Protein AF-A0A1M2VF96-F1 (afdb_monomer_lite)

pLDDT: mean 70.16, std 18.59, range [34.12, 95.75]

Organism: Trametes pubescens (NCBI:txid154538)

Structure (mmCIF, N/CA/C/O backbone):
data_AF-A0A1M2VF96-F1
#
_entry.id   AF-A0A1M2VF96-F1
#
loop_
_atom_site.group_PDB
_atom_site.id
_atom_site.type_symbol
_atom_site.label_atom_id
_atom_site.label_alt_id
_atom_site.label_comp_id
_atom_site.label_asym_id
_atom_site.label_entity_id
_atom_site.label_seq_id
_atom_site.pdbx_PDB_ins_code
_atom_site.Cartn_x
_atom_site.Cartn_y
_atom_site.Cartn_z
_atom_site.occupancy
_atom_site.B_iso_or_equiv
_atom_site.auth_seq_id
_atom_site.auth_comp_id
_atom_site.auth_asym_id
_atom_site.auth_atom_id
_atom_site.pdbx_PDB_model_num
ATOM 1 N N . MET A 1 1 ? -20.387 -69.929 12.026 1.00 43.84 1 MET A N 1
ATOM 2 C CA . MET A 1 1 ? -19.874 -69.048 10.954 1.00 43.84 1 MET A CA 1
ATOM 3 C C . MET A 1 1 ? -20.202 -67.620 11.390 1.00 43.84 1 MET A C 1
ATOM 5 O O . MET A 1 1 ? -21.048 -66.979 10.787 1.00 43.84 1 MET A O 1
ATOM 9 N N . ASP A 1 2 ? -19.806 -67.141 12.570 1.00 44.12 2 ASP A N 1
ATOM 10 C CA . ASP A 1 2 ? -18.441 -67.025 13.116 1.00 44.12 2 ASP A CA 1
ATOM 11 C C . ASP A 1 2 ? -17.486 -66.487 12.056 1.00 44.12 2 ASP A C 1
ATOM 13 O O . ASP A 1 2 ? -17.026 -67.253 11.220 1.00 44.12 2 ASP A O 1
ATOM 17 N N . ASP A 1 3 ? -17.330 -65.162 12.017 1.00 45.12 3 ASP A N 1
ATOM 18 C CA . ASP A 1 3 ? -16.079 -64.541 12.455 1.00 45.12 3 ASP A CA 1
ATOM 19 C C . ASP A 1 3 ? -16.318 -63.071 12.843 1.00 45.12 3 ASP A C 1
ATOM 21 O O . ASP A 1 3 ? -16.660 -62.205 12.036 1.00 45.12 3 ASP A O 1
ATOM 25 N N . ALA A 1 4 ? -16.180 -62.829 14.145 1.00 51.50 4 ALA A N 1
ATOM 26 C CA . ALA A 1 4 ? -15.994 -61.530 14.762 1.00 51.50 4 ALA A CA 1
ATOM 27 C C . ALA A 1 4 ? -14.522 -61.109 14.618 1.00 51.50 4 ALA A C 1
ATOM 29 O O . ALA A 1 4 ? -13.654 -61.967 14.566 1.00 51.50 4 ALA A O 1
ATOM 30 N N . HIS A 1 5 ? -14.247 -59.804 14.583 1.00 44.66 5 HIS A N 1
ATOM 31 C CA . HIS A 1 5 ? -13.341 -59.109 15.512 1.00 44.66 5 HIS A CA 1
ATOM 32 C C . HIS A 1 5 ? -13.203 -57.641 15.090 1.00 44.66 5 HIS A C 1
ATOM 34 O O . HIS A 1 5 ? -12.646 -57.304 14.048 1.00 44.66 5 HIS A O 1
ATOM 40 N N . GLY A 1 6 ? -13.740 -56.759 15.936 1.00 44.88 6 GLY A N 1
ATOM 41 C CA . GLY A 1 6 ? -13.399 -55.348 15.935 1.00 44.88 6 GLY A CA 1
ATOM 42 C C . GLY A 1 6 ? -12.008 -55.133 16.516 1.00 44.88 6 GLY A C 1
ATOM 43 O O . GLY A 1 6 ? -11.584 -55.857 17.416 1.00 44.88 6 GLY A O 1
ATOM 44 N N . ILE A 1 7 ? -11.333 -54.102 16.019 1.00 46.62 7 ILE A N 1
ATOM 45 C CA . ILE A 1 7 ? -10.112 -53.571 16.614 1.00 46.62 7 ILE A CA 1
ATOM 46 C C . ILE A 1 7 ? -10.255 -52.051 16.618 1.00 46.62 7 ILE A C 1
ATOM 48 O O . ILE A 1 7 ? -9.991 -51.350 15.645 1.00 46.62 7 ILE A O 1
ATOM 52 N N . THR A 1 8 ? -10.799 -51.556 17.722 1.00 48.97 8 THR A N 1
ATOM 53 C CA . THR A 1 8 ? -10.610 -50.188 18.190 1.00 48.97 8 THR A CA 1
ATOM 54 C C . THR A 1 8 ? -9.161 -50.043 18.639 1.00 48.97 8 THR A C 1
ATOM 56 O O . THR A 1 8 ? -8.787 -50.654 19.637 1.00 48.97 8 THR A O 1
ATOM 59 N N . GLU A 1 9 ? -8.372 -49.203 17.973 1.00 45.59 9 GLU A N 1
ATOM 60 C CA . GLU A 1 9 ? -7.076 -48.763 18.498 1.00 45.59 9 GLU A CA 1
ATOM 61 C C . GLU A 1 9 ? -7.026 -47.231 18.558 1.00 45.59 9 GLU A C 1
ATOM 63 O O . GLU A 1 9 ? -6.804 -46.536 17.570 1.00 45.59 9 GLU A O 1
ATOM 68 N N . LYS A 1 10 ? -7.254 -46.704 19.765 1.00 48.16 10 LYS A N 1
ATOM 69 C CA . LYS A 1 10 ? -6.500 -45.553 20.279 1.00 48.16 10 LYS A CA 1
ATOM 70 C C . LYS A 1 10 ? -5.214 -46.115 20.891 1.00 48.16 10 LYS A C 1
ATOM 72 O O . LYS A 1 10 ? -5.303 -47.112 21.608 1.00 48.16 10 LYS A O 1
ATOM 77 N N . PRO A 1 11 ? -4.063 -45.455 20.706 1.00 46.75 11 PRO A N 1
ATOM 78 C CA . PRO A 1 11 ? -3.397 -44.893 21.887 1.00 46.75 11 PRO A CA 1
ATOM 79 C C . PRO A 1 11 ? -2.764 -43.510 21.616 1.00 46.75 11 PRO A C 1
ATOM 81 O O . PRO A 1 11 ? -2.209 -43.248 20.559 1.00 46.75 11 PRO A O 1
ATOM 84 N N . VAL A 1 12 ? -3.021 -42.543 22.499 1.00 39.19 12 VAL A N 1
ATOM 85 C CA . VAL A 1 12 ? -2.095 -42.031 23.538 1.00 39.19 12 VAL A CA 1
ATOM 86 C C . VAL A 1 12 ? -1.370 -40.769 23.067 1.00 39.19 12 VAL A C 1
ATOM 88 O O . VAL A 1 12 ? -0.403 -40.794 22.316 1.00 39.19 12 VAL A O 1
ATOM 91 N N . HIS A 1 13 ? -1.876 -39.643 23.566 1.00 37.47 13 H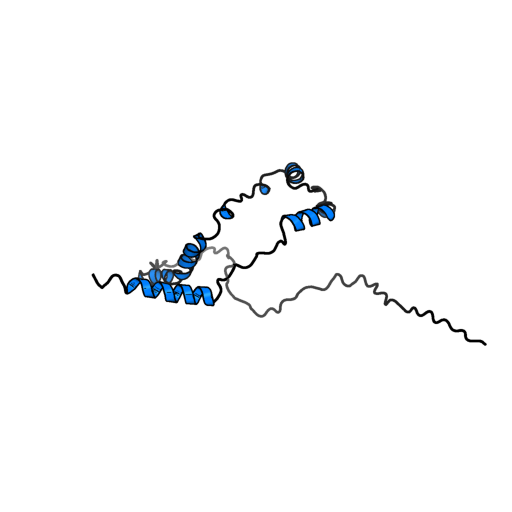IS A N 1
ATOM 92 C CA . HIS A 1 13 ? -1.139 -38.395 23.682 1.00 37.47 13 HIS A CA 1
ATOM 93 C C . HIS A 1 13 ? 0.093 -38.607 24.575 1.00 37.47 13 HIS A C 1
ATOM 95 O O . HIS A 1 13 ? -0.072 -39.130 25.680 1.00 37.47 13 HIS A O 1
ATOM 101 N N . PRO A 1 14 ? 1.288 -38.114 24.217 1.00 40.59 14 PRO A N 1
ATOM 102 C CA . PRO A 1 14 ? 2.170 -37.570 25.228 1.00 40.59 14 PRO A CA 1
ATOM 103 C C . PRO A 1 14 ? 1.588 -36.218 25.651 1.00 40.59 14 PRO A C 1
ATOM 105 O O . PRO A 1 14 ? 1.603 -35.245 24.896 1.00 40.59 14 PRO A O 1
ATOM 108 N N . ALA A 1 15 ? 1.019 -36.186 26.853 1.00 42.72 15 ALA A N 1
ATOM 109 C CA . ALA A 1 15 ? 0.852 -34.947 27.587 1.00 42.72 15 ALA A CA 1
ATOM 110 C C . ALA A 1 15 ? 2.246 -34.327 27.76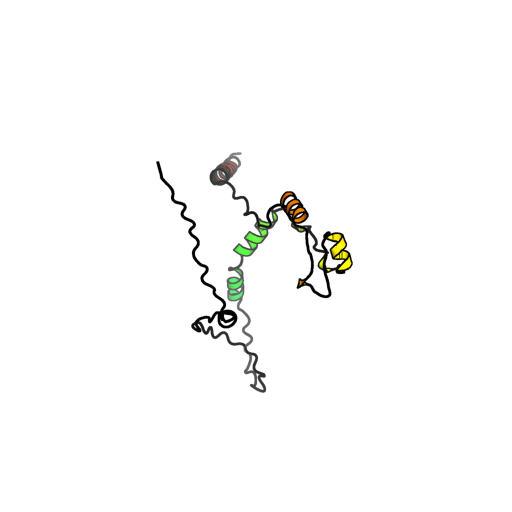3 1.00 42.72 15 ALA A C 1
ATOM 112 O O . ALA A 1 15 ? 3.102 -34.904 28.428 1.00 42.72 15 ALA A O 1
ATOM 113 N N . HIS A 1 16 ? 2.473 -33.176 27.141 1.00 34.12 16 HIS A N 1
ATOM 114 C CA . HIS A 1 16 ? 3.488 -32.232 27.584 1.00 34.12 16 HIS A CA 1
ATOM 115 C C . HIS A 1 16 ? 2.750 -31.060 28.224 1.00 34.12 16 HIS A C 1
ATOM 117 O O . HIS A 1 16 ? 2.649 -29.980 27.649 1.00 34.12 16 HIS A O 1
ATOM 123 N N . ASP A 1 17 ? 2.214 -31.308 29.419 1.00 46.25 17 ASP A N 1
ATOM 124 C CA . ASP A 1 17 ? 2.172 -30.257 30.425 1.00 46.25 17 ASP A CA 1
ATOM 125 C C . ASP A 1 17 ? 3.617 -30.071 30.884 1.00 46.25 17 ASP A C 1
ATOM 127 O O . ASP A 1 17 ? 4.110 -30.830 31.707 1.00 46.25 17 ASP A O 1
ATOM 131 N N . GLU A 1 18 ? 4.315 -29.109 30.288 1.00 46.91 18 GLU A N 1
ATOM 132 C CA . GLU A 1 18 ? 5.385 -28.377 30.962 1.00 46.91 18 GLU A CA 1
ATOM 133 C C . GLU A 1 18 ? 5.357 -26.936 30.459 1.00 46.91 18 GLU A C 1
ATOM 135 O O . GLU A 1 18 ? 6.064 -26.500 29.545 1.00 46.91 18 GLU A O 1
ATOM 140 N N . GLU A 1 19 ? 4.473 -26.196 31.113 1.00 54.09 19 GLU A N 1
ATOM 141 C CA . GLU A 1 19 ? 4.653 -24.829 31.587 1.00 54.09 19 GLU A CA 1
ATOM 142 C C . GLU A 1 19 ? 6.070 -24.609 32.176 1.00 54.09 19 GLU A C 1
ATOM 144 O O . GLU A 1 19 ? 6.266 -24.437 33.372 1.00 54.09 19 GLU A O 1
ATOM 149 N N . ALA A 1 20 ? 7.089 -24.687 31.315 1.00 49.62 20 ALA A N 1
ATOM 150 C CA . ALA A 1 20 ? 8.503 -24.432 31.609 1.00 49.62 20 ALA A CA 1
ATOM 151 C C . ALA A 1 20 ? 9.343 -24.139 30.344 1.00 49.62 20 ALA A C 1
ATOM 153 O O . ALA A 1 20 ? 10.517 -23.787 30.444 1.00 49.62 20 ALA A O 1
ATOM 154 N N . ALA A 1 21 ? 8.771 -24.212 29.135 1.00 41.78 21 ALA A N 1
ATOM 155 C CA . ALA A 1 21 ? 9.498 -23.932 27.888 1.00 41.78 21 ALA A CA 1
ATOM 156 C C . ALA A 1 21 ? 9.530 -22.439 27.485 1.00 41.78 21 ALA A C 1
ATOM 158 O O . ALA A 1 21 ? 10.020 -22.095 26.409 1.00 41.78 21 ALA A O 1
ATOM 159 N N . ALA A 1 22 ? 9.030 -21.539 28.339 1.00 47.81 22 ALA A N 1
ATOM 160 C CA . ALA A 1 22 ? 8.971 -20.097 28.083 1.00 47.81 22 ALA A CA 1
ATOM 161 C C . ALA A 1 22 ? 10.210 -19.305 28.564 1.00 47.81 22 ALA A C 1
ATOM 163 O O . ALA A 1 22 ? 10.192 -18.079 28.506 1.00 47.81 22 ALA A O 1
ATOM 164 N N . ALA A 1 23 ? 11.288 -19.959 29.023 1.00 54.12 23 ALA A N 1
ATOM 165 C CA . ALA A 1 23 ? 12.370 -19.262 29.736 1.00 54.12 23 ALA A CA 1
ATOM 166 C C . ALA A 1 23 ? 13.798 -19.371 29.163 1.00 54.12 23 ALA A C 1
ATOM 168 O O . ALA A 1 23 ? 14.695 -18.766 29.745 1.00 54.12 23 ALA A O 1
ATOM 169 N N . THR A 1 24 ? 14.082 -20.083 28.062 1.00 54.59 24 THR A N 1
ATOM 170 C CA . THR A 1 24 ? 15.499 -20.283 27.655 1.00 54.59 24 THR A CA 1
ATOM 171 C C . THR A 1 24 ? 15.792 -20.336 26.155 1.00 54.59 24 THR A C 1
ATOM 173 O O . THR A 1 24 ? 16.836 -20.845 25.754 1.00 54.59 24 THR A O 1
ATOM 176 N N . ARG A 1 25 ? 14.972 -19.726 25.289 1.00 50.25 25 ARG A N 1
ATOM 177 C CA . ARG A 1 25 ? 15.397 -19.470 23.895 1.00 50.25 25 ARG A CA 1
ATOM 178 C C . ARG A 1 25 ? 16.031 -18.086 23.741 1.00 50.25 25 ARG A C 1
ATOM 180 O O . ARG A 1 25 ? 15.644 -17.296 22.888 1.00 50.25 25 ARG A O 1
ATOM 187 N N . ALA A 1 26 ? 17.025 -17.809 24.583 1.00 59.94 26 ALA A N 1
ATOM 188 C CA . ALA A 1 26 ? 17.968 -16.726 24.354 1.00 59.94 26 ALA A CA 1
ATOM 189 C C . ALA A 1 26 ? 18.921 -17.157 23.229 1.00 59.94 26 ALA A C 1
ATOM 191 O O . ALA A 1 26 ? 19.639 -18.150 23.352 1.00 59.94 26 ALA A O 1
ATOM 192 N N . VAL A 1 27 ? 18.909 -16.437 22.109 1.00 59.62 27 VAL A N 1
ATOM 193 C CA . VAL A 1 27 ? 19.900 -16.617 21.045 1.00 59.62 27 VAL A CA 1
ATOM 194 C C . VAL A 1 27 ? 21.211 -16.007 21.539 1.00 59.62 27 VAL A C 1
ATOM 196 O O . VAL A 1 27 ? 21.400 -14.796 21.488 1.00 59.62 27 VAL A O 1
ATOM 199 N N . ALA A 1 28 ? 22.100 -16.844 22.070 1.00 61.16 28 ALA A N 1
ATOM 200 C CA . ALA A 1 28 ? 23.468 -16.459 22.386 1.00 61.16 28 ALA A CA 1
ATOM 201 C C . ALA A 1 28 ? 24.291 -16.470 21.091 1.00 61.16 28 ALA A C 1
ATOM 203 O O . ALA A 1 28 ? 24.584 -17.533 20.537 1.00 61.16 28 ALA A O 1
ATOM 204 N N . PHE A 1 29 ? 24.645 -15.289 20.588 1.00 58.16 29 PHE A N 1
ATOM 205 C CA . PHE A 1 29 ? 25.604 -15.175 19.496 1.00 58.16 29 PHE A CA 1
ATOM 206 C C . PHE A 1 29 ? 27.010 -15.484 20.035 1.00 58.16 29 PHE A C 1
ATOM 208 O O . PHE A 1 29 ? 27.386 -14.935 21.072 1.00 58.16 29 PHE A O 1
ATOM 215 N N . PRO A 1 30 ? 27.794 -16.362 19.384 1.00 59.25 30 PRO A N 1
ATOM 216 C CA . PRO A 1 30 ? 29.183 -16.577 19.760 1.00 59.25 30 PRO A CA 1
ATOM 217 C C . PRO A 1 30 ? 29.960 -15.266 19.610 1.00 59.25 30 PRO A C 1
ATOM 219 O O . PRO A 1 30 ? 30.110 -14.740 18.509 1.00 59.25 30 PRO A O 1
ATOM 222 N N . ASP A 1 31 ? 30.453 -14.775 20.744 1.00 56.25 31 ASP A N 1
ATOM 223 C CA . ASP A 1 31 ? 31.264 -13.570 20.911 1.00 56.25 31 ASP A CA 1
ATOM 224 C C . ASP A 1 31 ? 32.654 -13.751 20.282 1.00 56.25 31 ASP A C 1
ATOM 226 O O . ASP A 1 31 ? 33.652 -14.026 20.949 1.00 56.25 31 ASP A O 1
ATOM 230 N N . ARG A 1 32 ? 32.701 -13.760 18.948 1.00 56.19 32 ARG A N 1
ATOM 231 C CA . ARG A 1 32 ? 33.934 -13.989 18.182 1.00 56.19 32 ARG A CA 1
ATOM 232 C C . ARG A 1 32 ? 34.061 -13.066 16.984 1.00 56.19 32 ARG A C 1
ATOM 234 O O . ARG A 1 32 ? 34.598 -13.488 15.976 1.00 56.19 32 ARG A O 1
ATOM 241 N N . TYR A 1 33 ? 33.593 -11.830 17.105 1.00 49.91 33 TYR A N 1
ATOM 242 C CA . TYR A 1 33 ? 34.056 -10.708 16.288 1.00 49.91 33 TYR A CA 1
ATOM 243 C C . TYR A 1 33 ? 33.903 -9.430 17.111 1.00 49.91 33 TYR A C 1
ATOM 245 O O . TYR A 1 33 ? 32.952 -8.672 16.948 1.00 49.91 33 TYR A O 1
ATOM 253 N N . VAL A 1 34 ? 34.866 -9.198 18.005 1.00 50.19 34 VAL A N 1
ATOM 254 C CA . VAL A 1 34 ? 35.182 -7.847 18.476 1.00 50.19 34 VAL A CA 1
ATOM 255 C C . VAL A 1 34 ? 35.773 -7.120 17.269 1.00 50.19 34 VAL A C 1
ATOM 257 O O . VAL A 1 34 ? 36.980 -7.160 17.030 1.00 50.19 34 VAL A O 1
ATOM 260 N N . HIS A 1 35 ? 34.910 -6.534 16.442 1.00 48.16 35 HIS A N 1
ATOM 261 C CA . HIS A 1 35 ? 35.321 -5.387 15.652 1.00 48.16 35 HIS A CA 1
ATOM 262 C C . HIS A 1 35 ? 35.400 -4.216 16.627 1.00 48.16 35 HIS A C 1
ATOM 264 O O . HIS A 1 35 ? 34.403 -3.673 17.085 1.00 48.16 35 HIS A O 1
ATOM 270 N N . ASP A 1 36 ? 36.635 -3.941 17.029 1.00 54.09 36 ASP A N 1
ATOM 271 C CA . ASP A 1 36 ? 37.056 -2.701 17.655 1.00 54.09 36 ASP A CA 1
ATOM 272 C C . ASP A 1 36 ? 36.980 -1.589 16.596 1.00 54.09 36 ASP A C 1
ATOM 274 O O . ASP A 1 36 ? 37.944 -1.305 15.887 1.00 54.09 36 ASP A O 1
ATOM 278 N N . ASP A 1 37 ? 35.802 -0.994 16.431 1.00 45.53 37 ASP A N 1
ATOM 279 C CA . ASP A 1 37 ? 35.623 0.335 15.851 1.00 45.53 37 ASP A CA 1
ATOM 280 C C . ASP A 1 37 ? 35.019 1.258 16.913 1.00 45.53 37 ASP A C 1
ATOM 282 O O . ASP A 1 37 ? 33.864 1.681 16.892 1.00 45.53 37 ASP A O 1
ATOM 286 N N . GLY A 1 38 ? 35.859 1.549 17.906 1.00 50.81 38 GLY A N 1
ATOM 287 C CA . GLY A 1 38 ? 35.557 2.466 18.987 1.00 50.81 38 GLY A CA 1
ATOM 288 C C . GLY A 1 38 ? 35.155 3.858 18.496 1.00 50.81 38 GLY A C 1
ATOM 289 O O . GLY A 1 38 ? 35.899 4.532 17.784 1.00 50.81 38 GLY A O 1
ATOM 290 N N . GLN A 1 39 ? 34.007 4.328 18.982 1.00 47.81 39 GLN A N 1
ATOM 291 C CA . GLN A 1 39 ? 33.775 5.738 19.300 1.00 47.81 39 GLN A CA 1
ATOM 292 C C . GLN A 1 39 ? 32.651 5.877 20.338 1.00 47.81 39 GLN A C 1
ATOM 294 O O . GLN A 1 39 ? 31.653 6.574 20.155 1.00 47.81 39 GL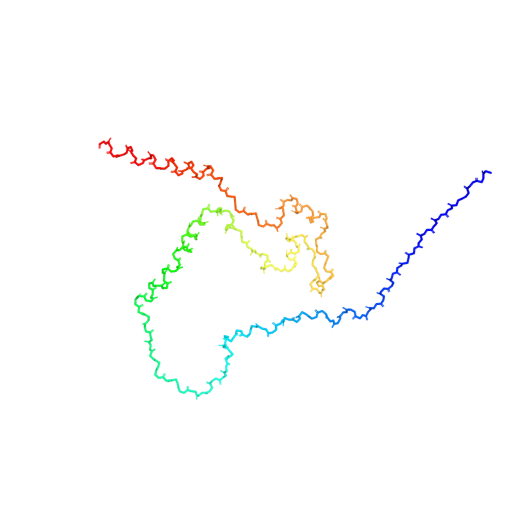N A O 1
ATOM 299 N N . GLU A 1 40 ? 32.845 5.237 21.491 1.00 49.38 40 GLU A N 1
ATOM 300 C CA . GLU A 1 40 ? 32.222 5.691 22.728 1.00 49.38 40 GLU A CA 1
ATOM 301 C C . GLU A 1 40 ? 32.797 7.085 23.033 1.00 49.38 40 GLU A C 1
ATOM 303 O O . GLU A 1 40 ? 33.990 7.248 23.304 1.00 49.38 40 GLU A O 1
ATOM 308 N N . LYS A 1 41 ? 31.979 8.133 22.886 1.00 54.62 41 LYS A N 1
ATOM 309 C CA . LYS A 1 41 ? 32.379 9.505 23.217 1.00 54.62 41 LYS A CA 1
ATOM 310 C C . LYS A 1 41 ? 32.590 9.612 24.726 1.00 54.62 41 LYS A C 1
ATOM 312 O O . LYS A 1 41 ? 31.679 9.981 25.462 1.00 54.62 41 LYS A O 1
ATOM 317 N N . ALA A 1 42 ? 33.811 9.346 25.172 1.00 51.94 42 ALA A N 1
ATOM 318 C CA . ALA A 1 42 ? 34.273 9.771 26.482 1.00 51.94 42 ALA A CA 1
ATOM 319 C C . ALA A 1 42 ? 34.086 11.299 26.612 1.00 51.94 42 ALA A C 1
ATOM 321 O O . ALA A 1 42 ? 34.383 12.028 25.653 1.00 51.94 42 ALA A O 1
ATOM 322 N N . PRO A 1 43 ? 33.645 11.835 27.767 1.00 49.25 43 PRO A N 1
ATOM 323 C CA . PRO A 1 43 ? 33.743 13.261 28.037 1.00 49.25 43 PRO A CA 1
ATOM 324 C C . PRO A 1 43 ? 35.230 13.606 28.180 1.00 49.25 43 PRO A C 1
ATOM 326 O O . PRO A 1 43 ? 35.803 13.573 29.268 1.00 49.25 43 PRO A O 1
ATOM 329 N N . HIS A 1 44 ? 35.887 13.891 27.054 1.00 49.94 44 HIS A N 1
ATOM 330 C CA . HIS A 1 44 ? 37.270 14.348 27.012 1.00 49.94 44 HIS A CA 1
ATOM 331 C C . HIS A 1 44 ? 37.362 15.773 27.571 1.00 49.94 44 HIS A C 1
ATOM 333 O O . HIS A 1 44 ? 37.456 16.763 26.846 1.00 49.94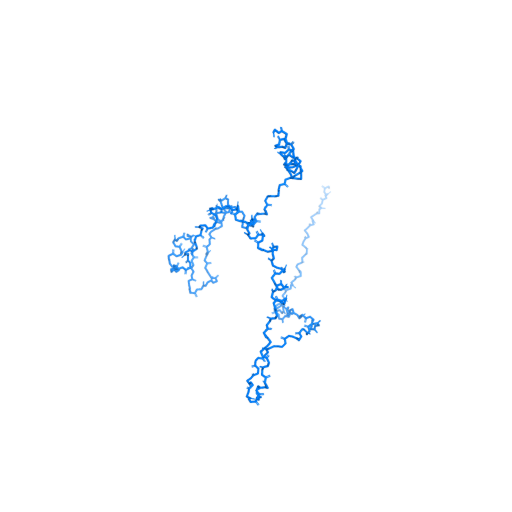 44 HIS A O 1
ATOM 339 N N . GLY A 1 45 ? 37.368 15.864 28.897 1.00 57.22 45 GLY A N 1
ATOM 340 C CA . GLY A 1 45 ? 38.004 16.961 29.600 1.00 57.22 45 GLY A CA 1
ATOM 341 C C . GLY A 1 45 ? 39.504 16.959 29.291 1.00 57.22 45 GLY A C 1
ATOM 342 O O . GLY A 1 45 ? 40.201 15.977 29.528 1.00 57.22 45 GLY A O 1
ATOM 343 N N . MET A 1 46 ? 39.977 18.078 28.746 1.00 55.72 46 MET A N 1
ATOM 344 C CA . MET A 1 46 ? 41.362 18.558 28.817 1.00 55.72 46 MET A CA 1
ATOM 345 C C . MET A 1 46 ? 42.479 17.634 28.303 1.00 55.72 46 MET A C 1
ATOM 347 O O . MET A 1 46 ? 43.459 17.379 29.000 1.00 55.72 46 MET A O 1
ATOM 351 N N . ARG A 1 47 ? 42.431 17.245 27.025 1.00 60.59 47 ARG A N 1
ATOM 352 C CA . ARG A 1 47 ? 43.681 17.072 26.262 1.00 60.59 47 ARG A CA 1
ATOM 353 C C . ARG A 1 47 ? 43.870 18.308 25.382 1.00 60.59 47 ARG A C 1
ATOM 355 O O . ARG A 1 47 ? 42.983 18.566 24.566 1.00 60.59 47 ARG A O 1
ATOM 362 N N . PRO A 1 48 ? 44.948 19.103 25.542 1.00 65.69 48 PRO A N 1
ATOM 363 C CA . PRO A 1 48 ? 45.207 20.202 24.622 1.00 65.69 48 PRO A CA 1
ATOM 364 C C . PRO A 1 48 ? 45.324 19.604 23.222 1.00 65.69 48 PRO A C 1
ATOM 366 O O . PRO A 1 48 ? 46.129 18.699 22.993 1.00 65.69 48 PRO A O 1
ATOM 369 N N . ARG A 1 49 ? 44.464 20.055 22.305 1.00 65.81 49 ARG A N 1
ATOM 370 C CA . ARG A 1 49 ? 44.548 19.645 20.907 1.00 65.81 49 ARG A CA 1
ATOM 371 C C . ARG A 1 49 ? 45.912 20.091 20.396 1.00 65.81 49 ARG A C 1
ATOM 373 O O . ARG A 1 49 ? 46.204 21.284 20.381 1.00 65.81 49 ARG A O 1
ATOM 380 N N . GLY A 1 50 ? 46.767 19.123 20.067 1.00 68.31 50 GLY A N 1
ATOM 381 C CA . GLY A 1 50 ? 48.033 19.396 19.396 1.00 68.31 50 GLY A CA 1
ATOM 382 C C . GLY A 1 50 ? 47.779 20.168 18.104 1.00 68.31 50 GLY A C 1
ATOM 383 O O . GLY A 1 50 ? 46.655 20.176 17.608 1.00 68.31 50 GLY A O 1
ATOM 384 N N . VAL A 1 51 ? 48.816 20.827 17.583 1.00 66.50 51 VAL A N 1
ATOM 385 C CA . VAL A 1 51 ? 48.760 21.604 16.337 1.00 66.50 51 VAL A CA 1
ATOM 386 C C . VAL A 1 51 ? 48.057 20.777 15.259 1.00 66.50 51 VAL A C 1
ATOM 388 O O . VAL A 1 51 ? 48.618 19.816 14.734 1.00 66.50 51 VAL A O 1
ATOM 391 N N . GLU A 1 52 ? 46.800 21.119 14.974 1.00 63.56 52 GLU A N 1
ATOM 392 C CA . GLU A 1 52 ? 46.023 20.449 13.945 1.00 63.56 52 GLU A CA 1
ATOM 393 C C . GLU A 1 52 ? 46.631 20.856 12.603 1.00 63.56 52 GLU A C 1
ATOM 395 O O . GLU A 1 52 ? 46.401 21.957 12.098 1.00 63.56 52 GLU A O 1
ATOM 400 N N . MET A 1 53 ? 47.456 19.981 12.029 1.00 60.88 53 MET A N 1
ATOM 401 C CA . MET A 1 53 ? 47.844 20.119 10.634 1.00 60.88 53 MET A CA 1
ATOM 402 C C . MET A 1 53 ? 46.582 19.922 9.801 1.00 60.88 53 MET A C 1
ATOM 404 O O . MET A 1 53 ? 46.079 18.803 9.680 1.00 60.88 53 MET A O 1
ATOM 408 N N . LYS A 1 54 ? 46.053 21.018 9.251 1.00 61.16 54 LYS A N 1
ATOM 409 C CA . LYS A 1 54 ? 44.996 20.981 8.243 1.00 61.16 54 LYS A CA 1
ATOM 410 C C . LYS A 1 54 ? 45.552 20.229 7.038 1.00 61.16 54 LYS A C 1
ATOM 412 O O . LYS A 1 54 ? 46.281 20.795 6.231 1.00 61.16 54 LYS A O 1
ATOM 417 N N . ARG A 1 55 ? 45.268 18.930 6.956 1.00 69.56 55 ARG A N 1
ATOM 418 C CA . ARG A 1 55 ? 45.543 18.132 5.762 1.00 69.56 55 ARG A CA 1
ATOM 419 C C . ARG A 1 55 ? 44.550 18.582 4.701 1.00 69.56 55 ARG A C 1
ATOM 421 O O . ARG A 1 55 ? 43.420 18.107 4.650 1.00 69.56 55 ARG A O 1
ATOM 428 N N . GLU A 1 56 ? 44.936 19.591 3.933 1.00 69.00 56 GLU A N 1
ATOM 429 C CA . GLU A 1 56 ? 44.225 19.951 2.716 1.00 69.00 56 GLU A CA 1
ATOM 430 C C . GLU A 1 56 ? 44.332 18.757 1.768 1.00 69.00 56 GLU A C 1
ATOM 432 O O . GLU A 1 56 ? 45.430 18.389 1.362 1.00 69.00 56 GLU A O 1
ATOM 437 N N . MET A 1 57 ? 43.196 18.118 1.472 1.00 64.31 57 MET A N 1
ATOM 438 C CA . MET A 1 57 ? 43.135 17.016 0.509 1.00 64.31 57 MET A CA 1
ATOM 439 C C . MET A 1 57 ? 43.755 17.472 -0.808 1.00 64.31 57 MET A C 1
ATOM 441 O O . MET A 1 57 ? 43.299 18.458 -1.413 1.00 64.31 57 MET A O 1
ATOM 445 N N . THR A 1 58 ? 44.787 16.753 -1.234 1.00 74.44 58 THR A N 1
ATOM 446 C CA . THR A 1 58 ? 45.473 17.012 -2.497 1.00 74.44 58 THR A CA 1
ATOM 447 C C . THR A 1 58 ? 44.512 16.765 -3.661 1.00 74.44 58 THR A C 1
ATOM 449 O O . THR A 1 58 ? 43.508 16.060 -3.534 1.00 74.44 58 THR A O 1
ATOM 452 N N . LYS A 1 59 ? 44.759 17.408 -4.808 1.00 74.38 59 LYS A N 1
ATOM 453 C CA . LYS A 1 59 ? 43.864 17.300 -5.976 1.00 74.38 59 LYS A CA 1
ATOM 454 C C . LYS A 1 59 ? 43.706 15.846 -6.437 1.00 74.38 59 LYS A C 1
ATOM 456 O O . LYS A 1 59 ? 42.602 15.431 -6.756 1.00 74.38 59 LYS A O 1
ATOM 461 N N . GLU A 1 60 ? 44.775 15.069 -6.337 1.00 70.25 60 GLU A N 1
ATOM 462 C CA . GLU A 1 60 ? 44.809 13.655 -6.711 1.00 70.25 60 GLU A CA 1
ATOM 463 C C . GLU A 1 60 ? 43.957 12.782 -5.772 1.00 70.25 60 GLU A C 1
ATOM 465 O O . GLU A 1 60 ? 43.263 11.877 -6.227 1.00 70.25 60 GLU A O 1
ATOM 470 N N . GLU A 1 61 ? 43.913 13.089 -4.470 1.00 76.00 61 GLU A N 1
ATOM 471 C CA . GLU A 1 61 ? 43.050 12.376 -3.514 1.00 76.00 61 GLU A CA 1
ATOM 472 C C . GLU A 1 61 ? 41.561 12.668 -3.744 1.00 76.00 61 GLU A C 1
ATOM 474 O O . GLU A 1 61 ? 40.712 11.807 -3.506 1.00 76.00 61 GLU A O 1
ATOM 479 N N . LYS A 1 62 ? 41.230 13.872 -4.230 1.00 74.06 62 LYS A N 1
ATOM 480 C CA . LYS A 1 62 ? 39.855 14.225 -4.617 1.00 74.06 62 LYS A CA 1
ATOM 481 C C . LYS A 1 62 ? 39.423 13.478 -5.876 1.00 74.06 62 LYS A C 1
ATOM 483 O O . LYS A 1 62 ? 38.322 12.941 -5.903 1.00 74.06 62 LYS A O 1
ATOM 488 N N . GLU A 1 63 ? 40.300 13.395 -6.871 1.00 75.81 63 GLU A N 1
ATOM 489 C CA . GLU A 1 63 ? 40.032 12.673 -8.120 1.00 75.81 63 GLU A CA 1
ATOM 490 C C . GLU A 1 63 ? 39.908 11.160 -7.888 1.00 75.81 63 GLU A C 1
ATOM 492 O O . GLU A 1 63 ? 39.003 10.522 -8.426 1.00 75.81 63 GLU A O 1
ATOM 497 N N . LEU A 1 64 ? 40.744 10.582 -7.018 1.00 75.44 64 LEU A N 1
ATOM 498 C CA . LEU A 1 64 ? 40.659 9.164 -6.659 1.00 75.44 64 LEU A CA 1
ATOM 499 C C . LEU A 1 64 ? 39.363 8.834 -5.898 1.00 75.44 64 LEU A C 1
ATOM 501 O O . LEU A 1 64 ? 38.774 7.773 -6.109 1.00 75.44 64 LEU A O 1
ATOM 505 N N . ALA A 1 65 ? 38.894 9.751 -5.045 1.00 75.88 65 ALA A N 1
ATOM 506 C CA . ALA A 1 65 ? 37.605 9.619 -4.369 1.00 75.88 65 ALA A CA 1
ATOM 507 C C . ALA A 1 65 ? 36.419 9.698 -5.349 1.00 75.88 65 ALA A C 1
ATOM 509 O O . ALA A 1 65 ? 35.393 9.058 -5.122 1.00 75.88 65 ALA A O 1
ATOM 510 N N . GLU A 1 66 ? 36.557 10.449 -6.444 1.00 73.31 66 GLU A N 1
ATOM 511 C CA . GLU A 1 66 ? 35.511 10.631 -7.456 1.00 73.31 66 GLU A CA 1
ATOM 512 C C . GLU A 1 66 ? 35.463 9.479 -8.479 1.00 73.31 66 GLU A C 1
ATOM 514 O O . GLU A 1 66 ? 34.379 9.051 -8.887 1.00 73.31 66 GLU A O 1
ATOM 519 N N . ALA A 1 67 ? 36.615 8.891 -8.817 1.00 72.62 67 ALA A N 1
ATOM 520 C CA . ALA A 1 67 ? 36.730 7.777 -9.764 1.00 72.62 67 ALA A CA 1
ATOM 521 C C . ALA A 1 67 ? 35.999 6.491 -9.318 1.00 72.62 67 ALA A C 1
ATOM 523 O O . ALA A 1 67 ? 35.670 5.644 -10.145 1.00 72.62 67 ALA A O 1
ATOM 524 N N . GLY A 1 68 ? 35.696 6.342 -8.024 1.00 69.06 68 GLY A N 1
ATOM 525 C CA . GLY A 1 68 ? 34.964 5.188 -7.490 1.00 69.06 68 GLY A CA 1
ATOM 526 C C . GLY A 1 68 ? 33.437 5.245 -7.644 1.00 69.06 68 GLY A C 1
ATOM 527 O O . GLY A 1 68 ? 32.770 4.246 -7.374 1.00 69.06 68 GLY A O 1
ATOM 528 N N . TYR A 1 69 ? 32.863 6.384 -8.054 1.00 66.38 69 TYR A N 1
ATOM 529 C CA . TYR A 1 69 ? 31.404 6.601 -8.067 1.00 66.38 69 TYR A CA 1
ATOM 530 C C . TYR A 1 69 ? 30.789 6.803 -9.460 1.00 66.38 69 TYR A C 1
ATOM 532 O O . TYR A 1 69 ? 29.566 6.949 -9.566 1.00 66.38 69 TYR A O 1
ATOM 540 N N . GLN A 1 70 ? 31.584 6.781 -10.533 1.00 64.88 70 GLN A N 1
ATOM 541 C CA . GLN A 1 70 ? 31.087 7.010 -11.898 1.00 64.88 70 GLN A CA 1
ATOM 54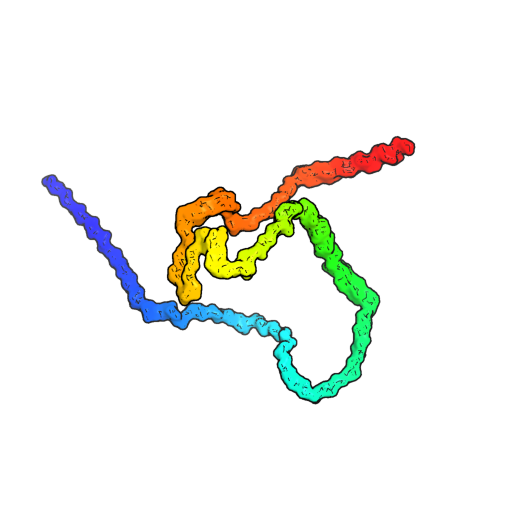2 C C . GLN A 1 70 ? 30.031 5.970 -12.325 1.00 64.88 70 GLN A C 1
ATOM 544 O O . GLN A 1 70 ? 28.970 6.347 -12.824 1.00 64.88 70 GLN A O 1
ATOM 549 N N . ASP A 1 71 ? 30.214 4.692 -11.981 1.00 63.56 71 ASP A N 1
ATOM 550 C CA . ASP A 1 71 ? 29.256 3.621 -12.309 1.00 63.56 71 ASP A CA 1
ATOM 551 C C . ASP A 1 71 ? 27.901 3.762 -11.581 1.00 63.56 71 ASP A C 1
ATOM 553 O O . ASP A 1 71 ? 26.844 3.397 -12.109 1.00 63.56 71 ASP A O 1
ATOM 557 N N . LEU A 1 72 ? 27.902 4.322 -10.365 1.00 60.84 72 LEU A N 1
ATOM 558 C CA . LEU A 1 72 ? 26.689 4.596 -9.583 1.00 60.84 72 LEU A CA 1
ATOM 559 C C . LEU A 1 72 ? 25.885 5.761 -10.177 1.00 60.84 72 LEU A C 1
ATOM 561 O O . LEU A 1 72 ? 24.649 5.743 -10.144 1.00 60.84 72 LEU A O 1
ATOM 565 N N . ALA A 1 73 ? 26.568 6.762 -10.737 1.00 62.09 73 ALA A N 1
ATOM 566 C CA . ALA A 1 73 ? 25.931 7.882 -11.421 1.00 62.09 73 ALA A CA 1
ATOM 567 C C . ALA A 1 73 ? 25.283 7.440 -12.746 1.00 62.09 73 ALA A C 1
ATOM 569 O O . ALA A 1 73 ? 24.136 7.806 -13.024 1.00 62.09 73 ALA A O 1
ATOM 570 N N . GLU A 1 74 ? 25.957 6.586 -13.520 1.00 63.16 74 GLU A N 1
ATOM 571 C CA . GLU A 1 74 ? 25.426 6.042 -14.776 1.00 63.16 74 GLU A CA 1
ATOM 572 C C . GLU A 1 74 ? 24.226 5.108 -14.558 1.00 63.16 74 GLU A C 1
ATOM 574 O O . GLU A 1 74 ? 23.245 5.171 -15.306 1.00 63.16 74 GLU A O 1
ATOM 579 N N . GLN A 1 75 ? 24.229 4.301 -13.489 1.00 60.84 75 GLN A N 1
ATOM 580 C CA . GLN A 1 75 ? 23.066 3.482 -13.121 1.00 60.84 75 GLN A CA 1
ATOM 581 C C . GLN A 1 75 ? 21.855 4.332 -12.714 1.00 60.84 75 GLN A C 1
ATOM 583 O O . GLN A 1 75 ? 20.731 4.020 -13.117 1.00 60.84 75 GLN A O 1
ATOM 588 N N . LYS A 1 76 ? 22.060 5.439 -11.987 1.00 60.53 76 LYS A N 1
ATOM 589 C CA . LYS A 1 76 ? 20.980 6.384 -11.647 1.00 60.53 76 LYS A CA 1
ATOM 590 C C . LYS A 1 76 ? 20.458 7.142 -12.872 1.00 60.53 76 LYS A C 1
ATOM 592 O O . LYS A 1 76 ? 19.258 7.397 -12.960 1.00 60.53 76 LYS A O 1
ATOM 597 N N . ALA A 1 77 ? 21.320 7.462 -13.837 1.00 56.84 77 ALA A N 1
ATOM 598 C CA . ALA A 1 77 ? 20.913 8.095 -15.092 1.00 56.84 77 ALA A CA 1
ATOM 599 C C . ALA A 1 77 ? 20.144 7.127 -16.014 1.00 56.84 77 ALA A C 1
ATOM 601 O O . ALA A 1 77 ? 19.151 7.518 -16.627 1.00 56.84 77 ALA A O 1
ATOM 602 N N . GLY A 1 78 ? 20.542 5.850 -16.066 1.00 53.88 78 GLY A N 1
ATOM 603 C CA . GLY A 1 78 ? 19.846 4.800 -16.820 1.00 53.88 78 GLY A CA 1
ATOM 604 C C . GLY A 1 78 ? 18.527 4.327 -16.193 1.00 53.88 78 GLY A C 1
ATOM 605 O O . GLY A 1 78 ? 17.677 3.782 -16.899 1.00 53.88 78 GLY A O 1
ATOM 606 N N . ALA A 1 79 ? 18.330 4.558 -14.891 1.00 53.78 79 ALA A N 1
ATOM 607 C CA . ALA A 1 79 ? 17.096 4.237 -14.172 1.00 53.78 79 ALA A CA 1
ATOM 608 C C . ALA A 1 79 ? 15.947 5.233 -14.432 1.00 53.78 79 ALA A C 1
ATOM 610 O O . ALA A 1 79 ? 14.789 4.877 -14.237 1.00 53.78 79 ALA A O 1
ATOM 611 N N . LYS A 1 80 ? 16.224 6.433 -14.968 1.00 51.00 80 LYS A N 1
ATOM 612 C CA . LYS A 1 80 ? 15.206 7.460 -15.288 1.00 51.00 80 LYS A CA 1
ATOM 613 C C . LYS A 1 80 ? 14.275 7.125 -16.468 1.00 51.00 80 LYS A C 1
ATOM 615 O O . LYS A 1 80 ? 13.474 7.958 -16.875 1.00 51.00 80 LYS A O 1
ATOM 620 N N . GLY A 1 81 ? 14.382 5.930 -17.050 1.00 47.81 81 GLY A N 1
ATOM 621 C CA . GLY A 1 81 ? 13.480 5.446 -18.103 1.00 47.81 81 GLY A CA 1
ATOM 622 C C . GLY A 1 81 ? 12.337 4.553 -17.603 1.00 47.81 81 GLY A C 1
ATOM 623 O O . GLY A 1 81 ? 11.619 3.990 -18.431 1.00 47.81 81 GLY A O 1
ATOM 624 N N . GLY A 1 82 ? 12.214 4.351 -16.289 1.00 51.38 82 GLY A N 1
ATOM 625 C CA . GLY A 1 82 ? 11.179 3.523 -15.678 1.00 51.38 82 GLY A CA 1
ATOM 626 C C . GLY A 1 82 ? 10.052 4.364 -15.097 1.00 51.38 82 GLY A C 1
ATOM 627 O O . GLY A 1 82 ? 10.201 4.892 -14.012 1.00 51.38 82 GLY A O 1
ATOM 628 N N . ASP A 1 83 ? 8.942 4.422 -15.829 1.00 56.66 83 ASP A N 1
ATOM 629 C CA . ASP A 1 83 ? 7.598 4.718 -15.329 1.00 56.66 83 ASP A CA 1
ATOM 630 C C . ASP A 1 83 ? 7.375 6.074 -14.626 1.00 56.66 83 ASP A C 1
ATOM 632 O O . ASP A 1 83 ? 7.429 6.207 -13.409 1.00 56.66 83 ASP A O 1
ATOM 636 N N . ALA A 1 84 ? 7.013 7.086 -15.418 1.00 55.12 84 ALA A N 1
ATOM 637 C CA . ALA A 1 84 ? 6.578 8.394 -14.925 1.00 55.12 84 ALA A CA 1
ATOM 638 C C . ALA A 1 84 ? 5.269 8.358 -14.093 1.00 55.12 84 ALA A C 1
ATOM 640 O O . ALA A 1 84 ? 4.819 9.411 -13.648 1.00 55.12 84 ALA A O 1
ATOM 641 N N . GLY A 1 85 ? 4.637 7.189 -13.914 1.00 62.06 85 GLY A N 1
ATOM 642 C CA . GLY A 1 85 ? 3.430 7.009 -13.105 1.00 62.06 85 GLY A CA 1
ATOM 643 C C . GLY A 1 85 ? 3.703 6.560 -11.666 1.00 62.06 85 GLY A C 1
ATOM 644 O O . GLY A 1 85 ? 2.915 6.890 -10.784 1.00 62.06 85 GLY A O 1
ATOM 645 N N . LEU A 1 86 ? 4.810 5.855 -11.403 1.00 66.31 86 LEU A N 1
ATOM 646 C CA . LEU A 1 86 ? 5.140 5.351 -10.058 1.00 66.31 86 LEU A CA 1
ATOM 647 C C . LEU A 1 86 ? 5.784 6.407 -9.148 1.00 66.31 86 LEU A C 1
ATOM 649 O O . LEU A 1 86 ? 5.604 6.342 -7.937 1.00 66.31 86 LEU A O 1
ATOM 653 N N . ASP A 1 87 ? 6.475 7.403 -9.711 1.00 68.44 87 ASP A N 1
ATOM 654 C CA . ASP A 1 87 ? 7.060 8.520 -8.943 1.00 68.44 87 ASP A CA 1
ATOM 655 C C . ASP A 1 87 ? 5.999 9.511 -8.410 1.00 68.44 87 ASP A C 1
ATOM 657 O O . ASP A 1 87 ? 6.331 10.439 -7.675 1.00 68.44 87 ASP A O 1
ATOM 661 N N . ALA A 1 88 ? 4.724 9.341 -8.781 1.00 76.44 88 ALA A N 1
ATOM 662 C CA . ALA A 1 88 ? 3.639 10.279 -8.482 1.00 76.44 88 ALA A CA 1
ATOM 663 C C . ALA A 1 88 ? 2.691 9.835 -7.350 1.00 76.44 88 ALA A C 1
ATOM 665 O O . ALA A 1 88 ? 1.704 10.525 -7.092 1.00 76.44 88 ALA A O 1
ATOM 666 N N . VAL A 1 89 ? 2.946 8.704 -6.685 1.00 82.06 89 VAL A N 1
ATOM 667 C CA . VAL A 1 89 ? 2.094 8.245 -5.575 1.00 82.06 89 VAL A CA 1
ATOM 668 C C . VAL A 1 89 ? 2.560 8.903 -4.272 1.00 82.06 89 VAL A C 1
ATOM 670 O O . VAL A 1 89 ? 3.584 8.516 -3.713 1.00 82.06 89 VAL A O 1
ATOM 673 N N . ASP A 1 90 ? 1.823 9.919 -3.810 1.00 87.75 90 ASP A N 1
ATOM 674 C CA . ASP A 1 90 ? 2.034 10.545 -2.496 1.00 87.75 90 ASP A CA 1
ATOM 675 C C . ASP A 1 90 ? 1.394 9.688 -1.397 1.00 87.75 90 ASP A C 1
ATOM 677 O O . ASP A 1 90 ? 0.294 9.168 -1.571 1.00 87.75 90 ASP A O 1
ATOM 681 N N . LEU A 1 91 ? 2.085 9.554 -0.268 1.00 89.06 91 LEU A N 1
ATOM 682 C CA . LEU A 1 91 ? 1.570 8.869 0.916 1.00 89.06 91 LEU A CA 1
ATOM 683 C C . LEU A 1 91 ? 1.002 9.930 1.857 1.00 89.06 91 LEU A C 1
ATOM 685 O O . LEU A 1 91 ? 1.768 10.697 2.445 1.00 89.06 91 LEU A O 1
ATOM 689 N N . HIS A 1 92 ? -0.316 10.005 2.027 1.00 93.88 92 HIS A N 1
ATOM 690 C CA . HIS A 1 92 ? -0.971 11.041 2.845 1.00 93.88 92 HIS A CA 1
ATOM 691 C C . HIS A 1 92 ? -1.604 10.515 4.136 1.00 93.88 92 HIS A C 1
ATOM 693 O O . HIS A 1 92 ? -1.932 11.313 5.015 1.00 93.88 92 HIS A O 1
ATOM 699 N N . GLU A 1 93 ? -1.698 9.201 4.310 1.00 92.44 93 GLU A N 1
ATOM 700 C CA . GLU A 1 93 ? -2.420 8.543 5.406 1.00 92.44 93 GLU A CA 1
ATOM 701 C C . GLU A 1 93 ? -1.819 8.879 6.779 1.00 92.44 93 GLU A C 1
ATOM 703 O O . GLU A 1 93 ? -2.525 9.026 7.772 1.00 92.44 93 GLU A O 1
ATOM 708 N N . HIS A 1 94 ? -0.505 9.102 6.836 1.00 92.50 94 HIS A N 1
ATOM 709 C CA . HIS A 1 94 ? 0.207 9.475 8.061 1.00 92.50 94 HIS A CA 1
ATOM 710 C C . HIS A 1 94 ? -0.157 10.870 8.601 1.00 92.50 94 HIS A C 1
ATOM 712 O O . HIS A 1 94 ? 0.205 11.206 9.729 1.00 92.50 94 HIS A O 1
ATOM 718 N N . LYS A 1 95 ? -0.828 11.705 7.798 1.00 94.00 95 LYS A N 1
ATOM 719 C CA . LYS A 1 95 ? -1.290 13.045 8.199 1.00 94.00 95 LYS A CA 1
ATOM 720 C C . LYS A 1 95 ? -2.692 13.005 8.815 1.00 94.00 95 LYS A C 1
ATOM 722 O O . LYS A 1 95 ? -3.146 14.017 9.348 1.00 94.00 95 LYS A O 1
ATOM 727 N N . LEU A 1 96 ? -3.385 11.872 8.714 1.00 92.75 96 LEU A N 1
ATOM 728 C CA . LEU A 1 96 ? -4.773 11.719 9.129 1.00 92.75 96 LEU A CA 1
ATOM 729 C C . LEU A 1 96 ? -4.889 11.249 10.577 1.00 92.75 96 LEU A C 1
ATOM 731 O O . LEU A 1 96 ? -3.994 10.621 11.140 1.00 92.75 96 LEU A O 1
ATOM 735 N N . THR A 1 97 ? -6.026 11.561 11.196 1.00 94.75 97 THR A N 1
ATOM 736 C CA . THR A 1 97 ? -6.384 11.013 12.506 1.00 94.75 97 THR A CA 1
ATOM 737 C C . THR A 1 97 ? -6.826 9.561 12.360 1.00 94.75 97 THR A C 1
ATOM 739 O O . THR A 1 97 ? -7.324 9.168 11.308 1.00 94.75 97 THR A O 1
ATOM 742 N N . LEU A 1 98 ? -6.723 8.770 13.432 1.00 91.44 98 LEU A N 1
ATOM 743 C CA . LEU A 1 98 ? -7.123 7.355 13.409 1.00 91.44 98 LEU A CA 1
ATOM 744 C C . LEU A 1 98 ? -8.567 7.162 12.922 1.00 91.44 98 LEU A C 1
ATOM 746 O O . LEU A 1 98 ? -8.816 6.305 12.091 1.00 91.44 98 LEU A O 1
ATOM 750 N N . THR A 1 99 ? -9.491 8.031 13.337 1.00 91.19 99 THR A N 1
ATOM 751 C CA . THR A 1 99 ? -10.893 8.006 12.884 1.00 91.19 99 THR A CA 1
ATOM 752 C C . THR A 1 99 ? -11.064 8.259 11.385 1.00 91.19 99 THR A C 1
ATOM 754 O O . THR A 1 99 ? -11.973 7.715 10.768 1.00 91.19 99 THR A O 1
ATOM 757 N N . ALA A 1 100 ? -10.217 9.100 10.787 1.00 92.81 100 ALA A N 1
ATOM 758 C CA . ALA A 1 100 ? -10.241 9.360 9.351 1.00 92.81 100 ALA A CA 1
ATOM 759 C C . ALA A 1 100 ? -9.578 8.212 8.575 1.00 92.81 100 ALA A C 1
ATOM 761 O O . ALA A 1 100 ? -10.041 7.854 7.498 1.00 92.81 100 ALA A O 1
ATOM 762 N N . LEU A 1 101 ? -8.548 7.600 9.160 1.00 92.19 101 LEU A N 1
ATOM 763 C CA . LEU A 1 101 ? -7.841 6.455 8.596 1.00 92.19 101 LEU A CA 1
ATOM 764 C C . LEU A 1 101 ? -8.726 5.197 8.565 1.00 92.19 101 LEU A C 1
ATOM 766 O O . LEU A 1 101 ? -8.687 4.457 7.588 1.00 92.19 101 LEU A O 1
ATOM 770 N N . GLU A 1 102 ? -9.577 4.993 9.576 1.00 92.12 102 GLU A N 1
ATOM 771 C CA . GLU A 1 102 ? -10.606 3.938 9.572 1.00 92.12 102 GLU A CA 1
ATOM 772 C C . GLU A 1 102 ? -11.568 4.068 8.393 1.00 92.12 102 GLU A C 1
ATOM 774 O O . GLU A 1 102 ? -11.860 3.081 7.721 1.00 92.12 102 GLU A O 1
ATOM 779 N N . ALA A 1 103 ? -12.031 5.294 8.134 1.00 91.69 103 ALA A N 1
ATOM 780 C CA . ALA A 1 103 ? -12.977 5.585 7.065 1.00 91.69 103 ALA A CA 1
ATOM 781 C C . ALA A 1 103 ? -12.342 5.525 5.668 1.00 91.69 103 ALA A C 1
ATOM 783 O O . ALA A 1 103 ? -13.023 5.180 4.711 1.00 91.69 103 ALA A O 1
ATOM 784 N N . GLU A 1 104 ? -11.065 5.884 5.530 1.00 92.56 104 GLU A N 1
ATOM 785 C CA . GLU A 1 104 ? -10.382 5.855 4.233 1.00 92.56 104 GLU A CA 1
ATOM 786 C C . GLU A 1 104 ? -9.897 4.454 3.847 1.00 92.56 104 GLU A C 1
ATOM 788 O O . GLU A 1 104 ? -9.961 4.075 2.678 1.00 92.56 104 GLU A O 1
ATOM 793 N N . LEU A 1 105 ? -9.412 3.676 4.819 1.00 91.25 105 LEU A N 1
ATOM 794 C CA . LEU A 1 105 ? -8.889 2.334 4.574 1.00 91.25 105 LEU A CA 1
ATOM 795 C C . LEU A 1 105 ? -9.930 1.231 4.773 1.00 91.25 105 LEU A C 1
ATOM 797 O O . LEU A 1 105 ? -9.559 0.066 4.614 1.00 91.25 105 LEU A O 1
ATOM 801 N N . ASP A 1 106 ? -11.182 1.570 5.102 1.00 90.94 106 ASP A N 1
ATOM 802 C CA . ASP A 1 106 ? -12.269 0.638 5.439 1.00 90.94 106 ASP A CA 1
ATOM 803 C C . ASP A 1 106 ? -11.812 -0.440 6.445 1.00 90.94 106 ASP A C 1
ATOM 805 O O . ASP A 1 106 ? -12.013 -1.640 6.272 1.00 90.94 106 ASP A O 1
ATOM 809 N N . THR A 1 107 ? -11.115 -0.010 7.497 1.00 91.19 107 THR A N 1
ATOM 810 C CA . THR A 1 107 ? -10.543 -0.888 8.535 1.00 91.19 107 THR A CA 1
ATOM 811 C C . THR A 1 107 ? -10.966 -0.422 9.913 1.00 91.19 107 THR A C 1
ATOM 813 O O . THR A 1 107 ? -11.103 0.775 10.133 1.00 91.19 107 THR A O 1
ATOM 816 N N . ALA A 1 108 ? -11.119 -1.349 10.857 1.00 90.62 108 ALA A N 1
ATOM 817 C CA . ALA A 1 108 ? -11.489 -1.021 12.231 1.00 90.62 108 ALA A CA 1
ATOM 818 C C . ALA A 1 108 ? -10.290 -1.155 13.182 1.00 90.62 108 ALA A C 1
ATOM 820 O O . ALA A 1 108 ? -9.665 -2.221 13.254 1.00 90.62 108 ALA A O 1
ATOM 821 N N . PHE A 1 109 ? -10.002 -0.094 13.944 1.00 89.88 109 PHE A N 1
ATOM 822 C CA . PHE A 1 109 ? -8.948 -0.074 14.956 1.00 89.88 109 PHE A CA 1
ATOM 823 C C . PHE A 1 109 ? -9.535 0.170 16.352 1.00 89.88 109 PHE A C 1
ATOM 825 O O . PHE A 1 109 ? -10.577 0.794 16.520 1.00 89.88 109 PHE A O 1
ATOM 832 N N . ASP A 1 110 ? -8.851 -0.324 17.384 1.00 90.38 110 ASP A N 1
ATOM 833 C CA . ASP A 1 110 ? -9.109 0.092 18.763 1.00 90.38 110 ASP A CA 1
ATOM 834 C C . ASP A 1 110 ? -7.864 0.827 19.283 1.00 90.38 110 ASP A C 1
ATOM 836 O O . ASP A 1 110 ? -6.825 0.197 19.502 1.00 90.38 110 ASP A O 1
ATOM 840 N N . PRO A 1 111 ? -7.919 2.161 19.466 1.00 87.50 111 PRO A N 1
ATOM 841 C CA . PRO A 1 111 ? -6.778 2.929 19.953 1.00 87.50 111 PRO A CA 1
ATOM 842 C C . PRO A 1 111 ? -6.448 2.654 21.427 1.00 87.50 111 PRO A C 1
ATOM 844 O O . PRO A 1 111 ? -5.380 3.059 21.887 1.00 87.50 111 PRO A O 1
ATOM 847 N N . LYS A 1 112 ? -7.353 2.024 22.189 1.00 90.88 112 LYS A N 1
ATOM 848 C CA . LYS A 1 112 ? -7.139 1.715 23.611 1.00 90.88 112 LYS A CA 1
ATOM 849 C C . LYS A 1 112 ? -6.453 0.369 23.802 1.00 90.88 112 LYS A C 1
ATOM 851 O O . LYS A 1 112 ? -5.592 0.264 24.672 1.00 90.88 112 LYS A O 1
ATOM 856 N N . ASP A 1 113 ? -6.820 -0.627 22.999 1.00 90.25 113 ASP A N 1
ATOM 857 C CA . ASP A 1 113 ? -6.183 -1.941 22.992 1.00 90.25 113 ASP A CA 1
ATOM 858 C C . ASP A 1 113 ? -5.904 -2.410 21.552 1.00 90.25 113 ASP A C 1
ATOM 860 O O . ASP A 1 113 ? -6.762 -3.017 20.905 1.00 90.25 113 ASP A O 1
ATOM 864 N N . PRO A 1 114 ? -4.684 -2.185 21.035 1.00 88.38 114 PRO A N 1
ATOM 865 C CA . PRO A 1 114 ? -4.349 -2.570 19.669 1.00 88.38 114 PRO A CA 1
ATOM 866 C C . PRO A 1 114 ? -4.369 -4.092 19.466 1.00 88.38 114 PRO A C 1
ATOM 868 O O . PRO A 1 114 ? -4.523 -4.548 18.331 1.00 88.38 114 PRO A O 1
ATOM 871 N N . THR A 1 115 ? -4.237 -4.889 20.536 1.00 89.12 115 THR A N 1
ATOM 872 C CA . THR A 1 115 ? -4.221 -6.359 20.439 1.00 89.12 115 THR A CA 1
ATOM 873 C C . THR A 1 115 ? -5.601 -6.950 20.168 1.00 89.12 115 THR A C 1
ATOM 875 O O . THR A 1 115 ? -5.695 -8.029 19.588 1.00 89.12 115 THR A O 1
ATOM 878 N N . GLN A 1 116 ? -6.659 -6.227 20.539 1.00 90.44 116 GLN A N 1
ATOM 879 C CA . GLN A 1 116 ? -8.054 -6.605 20.302 1.00 90.44 116 GLN A CA 1
ATOM 880 C C . GLN A 1 116 ? -8.628 -5.961 19.035 1.00 90.44 116 GLN A C 1
ATOM 882 O O . GLN A 1 116 ? -9.812 -6.130 18.740 1.00 90.44 116 GLN A O 1
ATOM 887 N N . SER A 1 117 ? -7.815 -5.215 18.278 1.00 89.69 117 SER A N 1
ATOM 888 C CA . SER A 1 117 ? -8.293 -4.567 17.061 1.00 89.69 117 SER A CA 1
ATOM 889 C C . SER A 1 117 ? -8.718 -5.618 16.017 1.00 89.69 117 SER A C 1
ATOM 891 O O . SER A 1 117 ? -7.944 -6.521 15.690 1.00 89.69 117 SER A O 1
ATOM 893 N N . PRO A 1 118 ? -9.953 -5.536 15.490 1.00 88.50 118 PRO A N 1
ATOM 894 C CA . PRO A 1 118 ? -10.485 -6.547 14.576 1.00 88.50 118 PRO A CA 1
ATOM 895 C C . PRO A 1 118 ? -9.851 -6.483 13.177 1.00 88.50 118 PRO A C 1
ATOM 897 O O . PRO A 1 118 ? -9.851 -7.486 12.464 1.00 88.50 118 PRO A O 1
ATOM 900 N N . GLY A 1 119 ? -9.290 -5.335 12.780 1.00 90.44 119 GLY A N 1
ATOM 901 C CA . GLY A 1 119 ? -8.570 -5.183 11.519 1.00 90.44 119 GLY A CA 1
ATOM 902 C C . GLY A 1 119 ? -9.466 -5.343 10.289 1.00 90.44 119 GLY A C 1
ATOM 903 O O . GLY A 1 119 ? -10.535 -4.738 10.208 1.00 90.44 119 GLY A O 1
ATOM 904 N N . LEU A 1 120 ? -8.997 -6.125 9.309 1.00 91.62 120 LEU A N 1
ATOM 905 C CA . LEU A 1 120 ? -9.679 -6.368 8.035 1.00 91.62 120 LEU A CA 1
ATOM 906 C C . LEU A 1 120 ? -10.356 -7.746 8.025 1.00 91.62 120 LEU A C 1
ATOM 908 O O . LEU A 1 120 ? -9.782 -8.734 8.489 1.00 91.62 120 LEU A O 1
ATOM 912 N N . SER A 1 121 ? -11.548 -7.841 7.434 1.00 92.69 121 SER A N 1
ATOM 913 C CA . SER A 1 121 ? -12.234 -9.129 7.284 1.00 92.69 121 SER A CA 1
ATOM 914 C C . SER A 1 121 ? -11.520 -10.049 6.282 1.00 92.69 121 SER A C 1
ATOM 916 O O . SER A 1 121 ? -10.881 -9.599 5.328 1.00 92.69 121 SER A O 1
ATOM 918 N N . ALA A 1 122 ? -11.649 -11.367 6.463 1.00 93.25 122 ALA A N 1
ATOM 919 C CA . ALA A 1 122 ? -11.006 -12.345 5.582 1.00 93.25 122 ALA A CA 1
ATOM 920 C C . ALA A 1 122 ? -11.516 -12.276 4.130 1.00 93.25 122 ALA A C 1
ATOM 922 O O . ALA A 1 122 ? -10.760 -12.554 3.197 1.00 93.25 122 ALA A O 1
ATOM 923 N N . ASP A 1 123 ? -12.784 -11.916 3.929 1.00 94.00 123 ASP A N 1
ATOM 924 C CA . ASP A 1 123 ? -13.381 -11.809 2.596 1.00 94.00 123 ASP A CA 1
ATOM 925 C C . ASP A 1 123 ? -12.918 -10.541 1.877 1.00 94.00 123 ASP A C 1
ATOM 927 O O . ASP A 1 123 ? -12.567 -10.583 0.696 1.00 94.00 123 ASP A O 1
ATOM 931 N N . GLU A 1 124 ? -12.802 -9.435 2.606 1.00 93.06 124 GLU A N 1
ATOM 932 C CA . GLU A 1 124 ? -12.261 -8.191 2.071 1.00 93.06 124 GLU A CA 1
ATOM 933 C C . GLU A 1 124 ? -10.760 -8.290 1.782 1.00 93.06 124 GLU A C 1
ATOM 935 O O . GLU A 1 124 ? -10.298 -7.830 0.737 1.00 93.06 124 GLU A O 1
ATOM 940 N N . ALA A 1 125 ? -9.998 -8.980 2.635 1.00 93.88 125 ALA A N 1
ATOM 941 C CA . ALA A 1 125 ? -8.590 -9.271 2.382 1.00 93.88 125 ALA A CA 1
ATOM 942 C C . ALA A 1 125 ? -8.397 -10.047 1.067 1.00 93.88 125 ALA A C 1
ATOM 944 O O . ALA A 1 125 ? -7.513 -9.720 0.272 1.00 93.88 125 ALA A O 1
ATOM 945 N N . LYS A 1 126 ? -9.252 -11.044 0.795 1.00 94.94 126 LYS A N 1
ATOM 946 C CA . LYS A 1 126 ? -9.238 -11.789 -0.477 1.00 94.94 126 LYS A CA 1
ATOM 947 C C . LYS A 1 126 ? -9.628 -10.906 -1.659 1.00 94.94 126 LYS A C 1
ATOM 949 O O . LYS A 1 126 ? -9.005 -11.011 -2.714 1.00 94.94 126 LYS A O 1
ATOM 954 N N . ALA A 1 127 ? -10.628 -10.040 -1.489 1.00 95.19 127 ALA A N 1
ATOM 955 C CA . ALA A 1 127 ? -11.042 -9.101 -2.527 1.00 95.19 127 ALA A CA 1
ATOM 956 C C . ALA A 1 127 ? -9.904 -8.132 -2.896 1.00 95.19 127 ALA A C 1
ATOM 958 O O . ALA A 1 127 ? -9.609 -7.960 -4.080 1.00 95.19 127 ALA A O 1
ATOM 959 N N . ARG A 1 128 ? -9.203 -7.575 -1.898 1.00 94.88 128 ARG A N 1
ATOM 960 C CA . ARG A 1 128 ? -8.027 -6.712 -2.108 1.00 94.88 128 ARG A CA 1
ATOM 961 C C . ARG A 1 128 ? -6.872 -7.472 -2.758 1.00 94.88 128 ARG A C 1
ATOM 963 O O . ARG A 1 128 ? -6.297 -6.981 -3.721 1.00 94.88 128 ARG A O 1
ATOM 970 N N . LEU A 1 129 ? -6.592 -8.703 -2.322 1.00 94.94 129 LEU A N 1
ATOM 971 C CA . LEU A 1 129 ? -5.552 -9.545 -2.928 1.00 94.94 129 LEU A CA 1
ATOM 972 C C . LEU A 1 129 ? -5.825 -9.839 -4.413 1.00 94.94 129 LEU A C 1
ATOM 974 O O . LEU A 1 129 ? -4.896 -9.847 -5.217 1.00 94.94 129 LEU A O 1
ATOM 978 N N . ALA A 1 130 ? -7.086 -10.074 -4.785 1.00 95.75 130 ALA A N 1
ATOM 979 C CA . ALA A 1 130 ? -7.472 -10.296 -6.177 1.00 95.75 130 ALA A CA 1
ATOM 980 C C . ALA A 1 130 ? -7.392 -9.017 -7.030 1.00 95.75 130 ALA A C 1
ATOM 982 O O . ALA A 1 130 ? -7.091 -9.102 -8.220 1.00 95.75 130 ALA A O 1
ATOM 983 N N . ARG A 1 131 ? -7.655 -7.849 -6.430 1.00 95.12 131 ARG A N 1
ATOM 984 C CA . ARG A 1 131 ? -7.612 -6.538 -7.095 1.00 95.12 131 ARG A CA 1
ATOM 985 C C . ARG A 1 131 ? -6.182 -6.032 -7.299 1.00 95.12 131 ARG A C 1
ATOM 987 O O . ARG A 1 131 ? -5.825 -5.666 -8.415 1.00 95.12 131 ARG A O 1
ATOM 994 N N . ASP A 1 132 ? -5.390 -6.017 -6.231 1.00 93.44 132 ASP A N 1
ATOM 995 C CA . ASP A 1 132 ? -4.082 -5.349 -6.181 1.00 93.44 132 ASP A CA 1
ATOM 996 C C . ASP A 1 132 ? -2.924 -6.322 -6.465 1.00 93.44 132 ASP A C 1
ATOM 998 O O . ASP A 1 132 ? -1.837 -5.922 -6.882 1.00 93.44 132 ASP A O 1
ATOM 1002 N N . GLY A 1 133 ? -3.173 -7.624 -6.310 1.00 94.75 133 GLY A N 1
ATOM 1003 C CA . GLY A 1 133 ? -2.197 -8.683 -6.526 1.00 94.75 133 GLY A CA 1
ATOM 1004 C C . GLY A 1 133 ? -1.310 -8.964 -5.306 1.00 94.75 133 GLY A C 1
ATOM 1005 O O . GLY A 1 133 ? -1.482 -8.385 -4.232 1.00 94.75 133 GLY A O 1
ATOM 1006 N N . PRO A 1 134 ? -0.360 -9.909 -5.435 1.00 95.44 134 PRO A N 1
ATOM 1007 C CA . PRO A 1 134 ? 0.549 -10.259 -4.351 1.00 95.44 134 PRO A CA 1
ATOM 1008 C C . PRO A 1 134 ? 1.445 -9.080 -3.964 1.00 95.44 134 PRO A C 1
ATOM 1010 O O . PRO A 1 134 ? 2.040 -8.444 -4.833 1.00 95.44 134 PRO A O 1
ATOM 1013 N N . ASN A 1 135 ? 1.623 -8.858 -2.660 1.00 95.06 135 ASN A N 1
ATOM 1014 C CA . ASN A 1 135 ? 2.547 -7.854 -2.126 1.00 95.06 135 ASN A CA 1
ATOM 1015 C C . ASN A 1 135 ? 4.013 -8.315 -2.263 1.00 95.06 135 ASN A C 1
ATOM 1017 O O . ASN A 1 135 ? 4.666 -8.690 -1.288 1.00 95.06 135 ASN A O 1
ATOM 1021 N N . ILE A 1 136 ? 4.499 -8.390 -3.504 1.00 94.69 136 ILE A N 1
ATOM 1022 C CA . ILE A 1 136 ? 5.847 -8.840 -3.857 1.00 94.69 136 ILE A CA 1
ATOM 1023 C C . ILE A 1 136 ? 6.365 -7.964 -4.996 1.00 94.69 136 ILE A C 1
ATOM 1025 O O . ILE A 1 136 ? 5.700 -7.788 -6.017 1.00 94.69 136 ILE A O 1
ATOM 1029 N N . LEU A 1 137 ? 7.596 -7.467 -4.859 1.00 91.38 137 LEU A N 1
ATOM 1030 C CA . LEU A 1 137 ? 8.262 -6.737 -5.933 1.00 91.38 137 LEU A CA 1
ATOM 1031 C C . LEU A 1 137 ? 8.489 -7.658 -7.130 1.00 91.38 137 LEU A C 1
ATOM 1033 O O . LEU A 1 137 ? 9.267 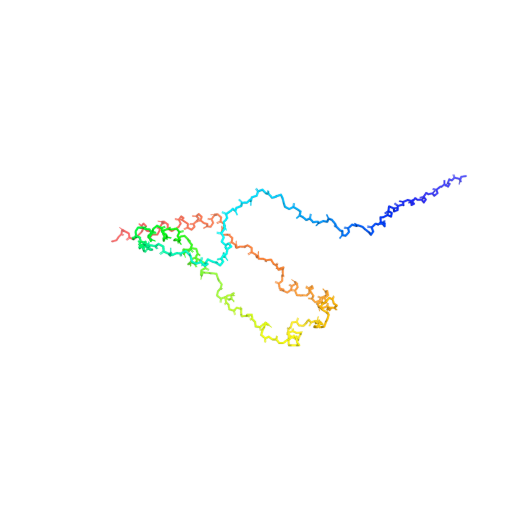-8.615 -7.074 1.00 91.38 137 LEU A O 1
ATOM 1037 N N . THR A 1 138 ? 7.829 -7.349 -8.243 1.00 89.25 138 THR A N 1
ATOM 1038 C CA . THR A 1 138 ? 8.056 -8.084 -9.483 1.00 89.25 138 THR A CA 1
ATOM 1039 C C . THR A 1 138 ? 9.459 -7.777 -10.000 1.00 89.25 138 THR A C 1
ATOM 1041 O O . THR A 1 138 ? 9.785 -6.602 -10.201 1.00 89.25 138 THR A O 1
ATOM 1044 N N . PRO A 1 139 ? 10.300 -8.796 -10.254 1.00 90.62 139 PRO A N 1
ATOM 1045 C CA . PRO A 1 139 ? 11.645 -8.558 -10.745 1.00 90.62 139 PRO A CA 1
ATOM 1046 C C . PRO A 1 139 ? 11.600 -7.849 -12.106 1.00 90.62 139 PRO A C 1
ATOM 1048 O O . PRO A 1 139 ? 10.709 -8.113 -12.924 1.00 90.62 139 PRO A O 1
ATOM 1051 N N . PRO A 1 140 ? 12.580 -6.979 -12.401 1.00 91.12 140 PRO A N 1
ATOM 1052 C CA . PRO A 1 140 ? 12.589 -6.224 -13.643 1.00 91.12 140 PRO A CA 1
ATOM 1053 C C . PRO A 1 140 ? 12.664 -7.164 -14.850 1.00 91.12 140 PRO A C 1
ATOM 1055 O O . PRO A 1 140 ? 13.503 -8.071 -14.922 1.00 91.12 140 PRO A O 1
ATOM 1058 N N . LYS A 1 141 ? 11.798 -6.924 -15.842 1.00 89.62 141 LYS A N 1
ATOM 1059 C CA . LYS A 1 141 ? 11.725 -7.739 -17.062 1.00 89.62 141 LYS A CA 1
ATOM 1060 C C . LYS A 1 141 ? 13.036 -7.640 -17.848 1.00 89.62 141 LYS A C 1
ATOM 1062 O O . LYS A 1 141 ? 13.334 -6.628 -18.487 1.00 89.62 141 LYS A O 1
ATOM 1067 N N . LYS A 1 142 ? 13.829 -8.715 -17.851 1.00 88.94 142 LYS A N 1
ATOM 1068 C CA . LYS A 1 142 ? 15.077 -8.775 -18.625 1.00 88.94 142 LYS A CA 1
ATOM 1069 C C . LYS A 1 142 ? 14.774 -8.943 -20.116 1.00 88.94 142 LYS A C 1
ATOM 1071 O O . LYS A 1 142 ? 13.989 -9.794 -20.523 1.00 88.94 142 LYS A O 1
ATOM 1076 N N . LYS A 1 143 ? 15.454 -8.160 -20.961 1.00 87.12 143 LYS A N 1
ATOM 1077 C CA . LYS A 1 143 ? 15.445 -8.364 -22.421 1.00 87.12 143 LYS A CA 1
ATOM 1078 C C . LYS A 1 143 ? 16.037 -9.742 -22.740 1.00 87.12 143 LYS A C 1
ATOM 1080 O O . LYS A 1 143 ? 17.100 -10.074 -22.209 1.00 87.12 143 LYS A O 1
ATOM 1085 N N . SER A 1 144 ? 15.394 -10.496 -23.634 1.00 90.44 144 SER A N 1
ATOM 1086 C CA . SER A 1 144 ? 15.912 -11.786 -24.103 1.00 90.44 144 SER A CA 1
ATOM 1087 C C . SER A 1 144 ? 17.300 -11.640 -24.736 1.00 90.44 144 SER A C 1
ATOM 1089 O O . SER A 1 144 ? 17.628 -10.598 -25.317 1.00 90.44 144 SER A O 1
ATOM 1091 N N . ALA A 1 145 ? 18.123 -12.688 -24.631 1.00 89.06 145 ALA A N 1
ATOM 1092 C CA . ALA A 1 145 ? 19.483 -12.695 -25.175 1.00 89.06 145 ALA A CA 1
ATOM 1093 C C . ALA A 1 145 ? 19.493 -12.422 -26.689 1.00 89.06 145 ALA A C 1
ATOM 1095 O O . ALA A 1 145 ? 20.241 -11.565 -27.156 1.00 89.06 145 ALA A O 1
ATOM 1096 N N . LEU A 1 146 ? 18.573 -13.045 -27.433 1.00 87.81 146 LEU A N 1
ATOM 1097 C CA . LEU A 1 146 ? 18.404 -12.829 -28.873 1.00 87.81 146 LEU A CA 1
ATOM 1098 C C . LEU A 1 146 ? 18.114 -11.361 -29.211 1.00 87.81 146 LEU A C 1
ATOM 1100 O O . LEU A 1 146 ? 18.752 -10.788 -30.092 1.00 87.81 146 LEU A O 1
ATOM 1104 N N . ARG A 1 147 ? 17.218 -10.704 -28.459 1.00 87.00 147 ARG A N 1
ATOM 1105 C CA . ARG A 1 147 ? 16.914 -9.277 -28.658 1.00 87.00 147 ARG A CA 1
ATOM 1106 C C . ARG A 1 147 ? 18.126 -8.389 -28.370 1.00 87.00 147 ARG A C 1
ATOM 1108 O O . ARG A 1 147 ? 18.279 -7.356 -29.021 1.00 87.00 147 ARG A O 1
ATOM 1115 N N . LYS A 1 148 ? 18.978 -8.753 -27.406 1.00 89.25 148 LYS A N 1
ATOM 1116 C CA . LYS A 1 148 ? 20.223 -8.018 -27.122 1.00 89.25 148 LYS A CA 1
ATOM 1117 C C . LYS A 1 148 ? 21.217 -8.141 -28.283 1.00 89.25 148 LYS A C 1
ATOM 1119 O O . LYS A 1 148 ? 21.725 -7.119 -28.738 1.00 89.25 148 LYS A O 1
ATOM 1124 N N . VAL A 1 149 ? 21.442 -9.357 -28.788 1.00 88.69 149 VAL A N 1
ATOM 1125 C CA . VAL A 1 149 ? 22.367 -9.627 -29.907 1.00 88.69 149 VAL A CA 1
ATOM 1126 C C . VAL A 1 149 ? 21.896 -8.951 -31.193 1.00 88.69 149 VAL A C 1
ATOM 1128 O O . VAL A 1 149 ? 22.666 -8.227 -31.820 1.00 88.69 149 VAL A O 1
ATOM 1131 N N . TRP A 1 150 ? 20.612 -9.089 -31.535 1.00 88.88 150 TRP A N 1
ATOM 1132 C CA . TRP A 1 150 ? 20.027 -8.442 -32.710 1.00 88.88 150 TRP A CA 1
ATOM 1133 C C . TRP A 1 150 ? 20.224 -6.922 -32.681 1.00 88.88 150 TRP A C 1
ATOM 1135 O O . TRP A 1 150 ? 20.752 -6.345 -33.632 1.00 88.88 150 TRP A O 1
ATOM 1145 N N . LYS A 1 151 ? 19.868 -6.266 -31.565 1.00 86.50 151 LYS A N 1
ATOM 1146 C CA . LYS A 1 151 ? 20.043 -4.812 -31.408 1.00 86.50 151 LYS A CA 1
ATOM 1147 C C . LYS A 1 151 ? 21.497 -4.383 -31.592 1.00 86.50 151 LYS A C 1
ATOM 1149 O O . LYS A 1 151 ? 21.737 -3.367 -32.236 1.00 86.50 151 LYS A O 1
ATOM 1154 N N . ARG A 1 152 ? 22.446 -5.163 -31.066 1.00 82.06 152 ARG A N 1
ATOM 1155 C CA . ARG A 1 152 ? 23.877 -4.887 -31.216 1.00 82.06 152 ARG A CA 1
ATOM 1156 C C . ARG A 1 152 ? 24.347 -5.061 -32.662 1.00 82.06 152 ARG A C 1
ATOM 1158 O O . ARG A 1 152 ? 25.089 -4.219 -33.144 1.00 82.06 152 ARG A O 1
ATOM 1165 N N . SER A 1 153 ? 23.884 -6.088 -33.374 1.00 75.94 153 SER A N 1
ATOM 1166 C CA . SER A 1 153 ? 24.260 -6.312 -34.782 1.00 75.94 153 SER A CA 1
ATOM 1167 C C . SER A 1 153 ? 23.714 -5.238 -35.737 1.00 75.94 153 SER A C 1
ATOM 1169 O O . SER A 1 153 ? 24.440 -4.737 -36.589 1.00 75.94 153 SER A O 1
ATOM 1171 N N . CYS A 1 154 ? 22.465 -4.800 -35.551 1.00 70.44 154 CYS A N 1
ATOM 1172 C CA . CYS A 1 154 ? 21.827 -3.813 -36.427 1.00 70.44 154 CYS A CA 1
ATOM 1173 C C . CYS A 1 154 ? 22.313 -2.371 -36.196 1.00 70.44 154 CYS A C 1
ATOM 1175 O O . CYS A 1 154 ? 22.157 -1.533 -37.082 1.00 70.44 154 CYS A O 1
ATOM 1177 N N . SER A 1 155 ? 22.883 -2.047 -35.027 1.00 66.56 155 SER A N 1
ATOM 1178 C CA . SER A 1 155 ? 23.434 -0.707 -34.772 1.00 66.56 155 SER A CA 1
ATOM 1179 C C . SER A 1 155 ? 24.773 -0.477 -35.478 1.00 66.56 155 SER A C 1
ATOM 1181 O O . SER A 1 155 ? 25.044 0.638 -35.907 1.00 66.56 155 SER A O 1
ATOM 1183 N N . HIS A 1 156 ? 25.585 -1.524 -35.660 1.00 60.66 156 HIS A N 1
ATOM 1184 C CA . HIS A 1 156 ? 26.892 -1.424 -36.323 1.00 60.66 156 HIS A CA 1
ATOM 1185 C C . HIS A 1 156 ? 26.776 -1.261 -37.849 1.00 60.66 156 HIS A C 1
ATOM 1187 O O . HIS A 1 156 ? 27.670 -0.701 -38.472 1.00 60.66 156 HIS A O 1
ATOM 1193 N N . GLY A 1 157 ? 25.656 -1.670 -38.456 1.00 56.81 157 GLY A N 1
ATOM 1194 C CA . GLY A 1 157 ? 25.416 -1.504 -39.895 1.00 56.81 157 GLY A CA 1
ATOM 1195 C C . GLY A 1 157 ? 25.039 -0.082 -40.334 1.00 56.81 157 GLY A C 1
ATOM 1196 O O . GLY A 1 157 ? 25.041 0.199 -41.528 1.00 56.81 157 GLY A O 1
ATOM 1197 N N . LYS A 1 158 ? 24.719 0.832 -39.403 1.00 56.06 158 LYS A N 1
ATOM 1198 C CA . LYS A 1 158 ? 24.273 2.200 -39.739 1.00 56.06 158 LYS A CA 1
ATOM 1199 C C . LYS A 1 158 ? 25.410 3.205 -39.937 1.00 56.06 158 LYS A C 1
ATOM 1201 O O . LYS A 1 158 ? 25.189 4.225 -40.574 1.00 56.06 158 LYS A O 1
ATOM 1206 N N . HIS A 1 159 ? 26.615 2.915 -39.447 1.00 54.03 159 HIS A N 1
ATOM 1207 C CA . HIS A 1 159 ? 27.778 3.799 -39.609 1.00 54.03 159 HIS A CA 1
ATOM 1208 C C . HIS A 1 159 ? 28.566 3.552 -40.906 1.00 54.03 159 HIS A C 1
ATOM 1210 O O . HIS A 1 159 ? 29.428 4.351 -41.250 1.00 54.03 159 HIS A O 1
ATOM 1216 N N . ALA A 1 160 ? 28.271 2.478 -41.646 1.00 53.94 160 ALA A N 1
ATOM 1217 C CA . ALA A 1 160 ? 29.006 2.121 -42.863 1.00 53.94 160 ALA A CA 1
ATOM 1218 C C . ALA A 1 160 ? 28.463 2.781 -44.150 1.00 53.94 160 ALA A C 1
ATOM 1220 O O . ALA A 1 160 ? 29.121 2.720 -45.180 1.00 53.94 160 ALA A O 1
ATOM 1221 N N . LEU A 1 161 ? 27.282 3.413 -44.110 1.00 52.81 161 LEU A N 1
ATOM 1222 C CA . LEU A 1 161 ? 26.606 3.965 -45.298 1.00 52.81 161 LEU A CA 1
ATOM 1223 C C . LEU A 1 161 ? 26.656 5.498 -45.411 1.00 52.81 161 LEU A C 1
ATOM 1225 O O . LEU A 1 161 ? 26.224 6.038 -46.420 1.00 52.81 161 LEU A O 1
ATOM 1229 N N . THR A 1 162 ? 27.206 6.210 -44.423 1.00 53.06 162 THR A N 1
ATOM 1230 C CA . THR A 1 162 ? 27.337 7.684 -44.447 1.00 53.06 162 THR A CA 1
ATOM 1231 C C . THR A 1 162 ? 28.747 8.186 -44.778 1.00 53.06 162 THR A C 1
ATOM 1233 O O . THR A 1 162 ? 28.973 9.387 -44.747 1.00 53.06 162 THR A O 1
ATOM 1236 N N . ALA A 1 163 ? 29.696 7.296 -45.089 1.00 49.00 163 ALA A N 1
ATOM 1237 C CA . ALA A 1 163 ? 31.076 7.652 -45.452 1.00 49.00 163 ALA A CA 1
ATOM 1238 C C . ALA A 1 163 ? 31.382 7.497 -46.958 1.00 49.00 163 ALA A C 1
ATOM 1240 O O . ALA A 1 163 ? 32.538 7.569 -47.361 1.00 49.00 163 ALA A O 1
ATOM 1241 N N . ALA A 1 164 ? 30.358 7.270 -47.784 1.00 49.34 164 ALA A N 1
ATOM 1242 C CA . ALA A 1 164 ? 30.473 7.168 -49.236 1.00 49.34 164 ALA A CA 1
ATOM 1243 C C . ALA A 1 164 ? 29.450 8.095 -49.911 1.00 49.34 164 ALA A C 1
ATOM 1245 O O . ALA A 1 164 ? 28.477 7.631 -50.502 1.00 49.34 164 ALA A O 1
ATOM 1246 N N . SER A 1 165 ? 29.638 9.408 -49.766 1.00 41.62 165 SER A N 1
ATOM 1247 C CA . SER A 1 165 ? 29.070 10.420 -50.661 1.00 41.62 165 SER A CA 1
ATOM 1248 C C . SER A 1 165 ? 29.904 11.689 -50.635 1.00 41.62 165 SER A C 1
ATOM 1250 O O . SER A 1 165 ? 30.559 11.939 -49.600 1.00 41.62 165 SER A O 1
#

Secondary structure (DSSP, 8-state):
------------------TTTTS-----------------------------------HHHHHHHHHTSHHHHHHHHHHTTS-TTGGG----GGGS-HHHHHHHHT-B--SS-GGG--BS-HHHHHHHHHHH--SS-PPP-PPPHHHHHHHHHHHHTTSSSSS--

Sequence (165 aa):
MDDAHGITEKPVHPAHDEEAAAATRAVAFPDRYVHDDGQEKAPHGMRPRGVEMKREMTKEEKELAEAGYQDLAEQKAGAKGGDAGLDAVDLHEHKLTLTALEAELDTAFDPKDPTQSPGLSADEAKARLARDGPNILTPPKKKSALRKVWKRSCSHGKHALTAAS

InterPro domains:
  IPR004014 Cation-transporting P-type ATPase, N-terminal [PF00690] (94-152)
  IPR004014 Cation-transporting P-type ATPase, N-terminal [SM00831] (92-156)
  IPR023298 P-type ATPase, transmembrane domain superfamily [SSF81665] (94-151)

Radius of gyration: 33.79 Å; chains: 1; bounding box: 69×91×82 Å

Foldseek 3Di:
DDDDDDDDDDDDDPDPPDPPPPPDPDPDDPPPDPPPPDDPPDPDDDDPPPDPPPPPQDPVNVVVVVVVCPVVVVVVVVVVVPDPPVVPDDDCLVVDDPVVNCVVVVFFADPVDRPPGPGDDPVVVVVCCVVVHDPDDDPDDDDDPVRVVVVVVVVVVPVPPVPPD